Protein AF-A0A0M6WDV5-F1 (afdb_monomer_lite)

Sequence (91 aa):
MYGNKKLLSDYERYSKRMEELVELIDELVKEIPYVEKMLQIEGVGIKTISGLAVEAGDIRRFDNSKQIQKLAGYALVEDSSGKHQGETRIS

Secondary structure (DSSP, 8-state):
--HHHHHHHHHHHHHHHHHHHHHHHHHHHHTSTTHHHHHTSTT--HHHHHHHHHHH--GGG-SSHHHHHHHTT--EE----SS--PPPEE-

InterPro domains:
  IPR003346 Transposase IS116/IS110/IS902, C-terminal [PF02371] (38-91)
  IPR047650 Transposase IS110-like [PTHR33055] (6-91)

Radius of gyration: 20.9 Å; chains: 1; bounding box: 47×23×62 Å

Foldseek 3Di:
DCPVVVVVVVVVVVVVVVVVVVVVLQVVLVPQPCVVVQCPPPPDDSVNSSVLCVQCPNPVVDPDVVVVCVSVVFPFDFPCPPPDTDDTDGD

Structure (mmCIF, N/CA/C/O backbone):
data_AF-A0A0M6WDV5-F1
#
_entry.id   AF-A0A0M6WDV5-F1
#
loop_
_atom_site.group_PDB
_atom_site.id
_atom_site.type_symbol
_atom_site.label_atom_id
_atom_site.label_alt_id
_atom_site.label_comp_id
_atom_site.label_asym_id
_atom_site.label_entity_id
_atom_site.label_seq_id
_atom_site.pdbx_PDB_ins_code
_atom_site.Cartn_x
_atom_site.Cartn_y
_atom_site.Cartn_z
_atom_site.occupancy
_atom_site.B_iso_or_equiv
_atom_site.auth_seq_id
_atom_site.auth_comp_id
_atom_site.auth_asym_id
_atom_site.auth_atom_id
_atom_site.pdbx_PDB_model_num
ATOM 1 N N . MET A 1 1 ? 33.064 0.936 -27.266 1.00 54.56 1 MET A N 1
ATOM 2 C CA . MET A 1 1 ? 31.745 1.562 -27.534 1.00 54.56 1 MET A CA 1
ATOM 3 C C . MET A 1 1 ? 30.522 0.648 -27.290 1.00 54.56 1 MET A C 1
ATOM 5 O O . MET A 1 1 ? 29.423 1.044 -27.644 1.00 54.56 1 MET A O 1
ATOM 9 N N . TYR A 1 2 ? 30.640 -0.520 -26.630 1.00 61.84 2 TYR A N 1
ATOM 10 C CA . TYR A 1 2 ? 29.501 -1.448 -26.425 1.00 61.84 2 TYR A CA 1
ATOM 11 C C . TYR A 1 2 ? 28.818 -1.373 -25.042 1.00 61.84 2 TYR A C 1
ATOM 13 O O . TYR A 1 2 ? 27.688 -1.830 -24.899 1.00 61.84 2 TYR A O 1
ATOM 21 N N . GLY A 1 3 ? 29.459 -0.771 -24.031 1.00 68.38 3 GLY A N 1
ATOM 22 C CA . GLY A 1 3 ? 28.932 -0.728 -22.657 1.00 68.38 3 GLY A CA 1
ATOM 23 C C . GLY A 1 3 ? 27.627 0.061 -22.505 1.00 68.38 3 GLY A C 1
ATOM 24 O O . GLY A 1 3 ? 26.703 -0.419 -21.861 1.00 68.38 3 GLY A O 1
ATOM 25 N N . ASN A 1 4 ? 27.508 1.218 -23.167 1.00 73.50 4 ASN A N 1
ATOM 26 C CA . ASN A 1 4 ? 26.308 2.063 -23.085 1.00 73.50 4 ASN A CA 1
ATOM 27 C C . ASN A 1 4 ? 25.057 1.398 -23.685 1.00 73.50 4 ASN A C 1
ATOM 29 O O . ASN A 1 4 ? 23.979 1.513 -23.117 1.00 73.50 4 ASN A O 1
ATOM 33 N N . LYS A 1 5 ? 25.196 0.647 -24.789 1.00 83.44 5 LYS A N 1
ATOM 34 C CA . LYS A 1 5 ? 24.061 -0.075 -25.394 1.00 83.44 5 LYS A CA 1
ATOM 35 C C . LYS A 1 5 ? 23.540 -1.191 -24.486 1.00 83.44 5 LYS A C 1
ATOM 37 O O . LYS A 1 5 ? 22.334 -1.359 -24.377 1.00 83.44 5 LYS A O 1
ATOM 42 N N . LYS A 1 6 ? 24.442 -1.915 -23.811 1.00 90.31 6 LYS A N 1
ATOM 43 C CA . LYS A 1 6 ? 24.066 -2.965 -22.855 1.00 90.31 6 LYS A CA 1
ATOM 44 C C . LYS A 1 6 ? 23.347 -2.385 -21.633 1.00 90.31 6 LYS A C 1
ATOM 46 O O . LYS A 1 6 ? 22.303 -2.899 -21.251 1.00 90.31 6 LYS A O 1
ATOM 51 N N . LEU A 1 7 ? 23.866 -1.288 -21.075 1.00 93.50 7 LEU A N 1
ATOM 52 C CA . LEU A 1 7 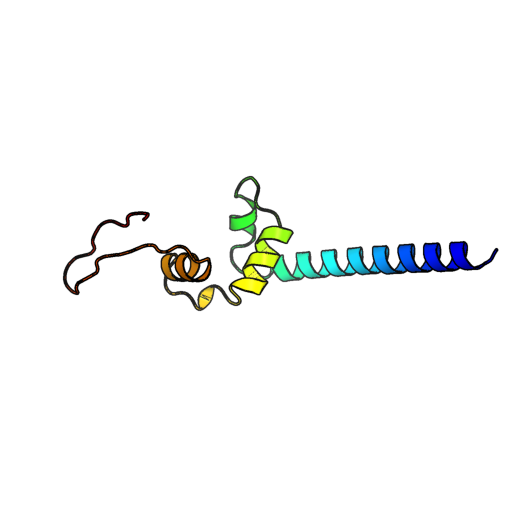? 23.235 -0.601 -19.943 1.00 93.50 7 LEU A CA 1
ATOM 53 C C . LEU A 1 7 ? 21.833 -0.092 -20.293 1.00 93.50 7 LEU A C 1
ATOM 55 O O . LEU A 1 7 ? 20.915 -0.278 -19.502 1.00 93.50 7 LEU A O 1
ATOM 59 N N . LEU A 1 8 ? 21.656 0.485 -21.485 1.00 94.44 8 LEU A N 1
ATOM 60 C CA . LEU A 1 8 ? 20.346 0.949 -21.939 1.00 94.44 8 LEU A CA 1
ATOM 61 C C . LEU A 1 8 ? 19.360 -0.216 -22.108 1.00 94.44 8 LEU A C 1
ATOM 63 O O . LEU A 1 8 ? 18.246 -0.143 -21.603 1.00 94.44 8 LEU A O 1
ATOM 67 N N . SER A 1 9 ? 19.793 -1.327 -22.716 1.00 93.88 9 SER A N 1
ATOM 68 C CA . SER A 1 9 ? 18.939 -2.515 -22.854 1.00 93.88 9 SER A CA 1
ATOM 69 C C . SER A 1 9 ? 18.586 -3.162 -21.512 1.00 93.88 9 SER A C 1
ATOM 71 O O . SER A 1 9 ? 17.483 -3.676 -21.337 1.00 93.88 9 SER A O 1
ATOM 73 N N . ASP A 1 10 ? 19.512 -3.146 -20.546 1.00 95.50 10 ASP A N 1
ATOM 74 C CA . ASP A 1 10 ? 19.239 -3.641 -19.199 1.00 95.50 10 ASP A CA 1
ATOM 75 C C . ASP A 1 10 ? 18.235 -2.722 -18.490 1.00 95.50 10 ASP A C 1
ATOM 77 O O . ASP A 1 10 ? 17.290 -3.223 -17.883 1.00 95.50 10 ASP A O 1
ATOM 81 N N . TYR A 1 11 ? 18.388 -1.399 -18.617 1.00 95.50 11 TYR A N 1
ATOM 82 C CA . TYR A 1 11 ? 17.440 -0.420 -18.082 1.00 95.50 11 TYR A CA 1
ATOM 83 C C . TYR A 1 11 ? 16.028 -0.635 -18.638 1.00 95.50 11 TYR A C 1
ATOM 85 O O . TYR A 1 11 ? 15.096 -0.809 -17.859 1.00 95.50 11 TYR A O 1
ATOM 93 N N . GLU A 1 12 ? 15.875 -0.715 -19.961 1.00 96.44 12 GLU A N 1
ATOM 94 C CA . GLU A 1 12 ? 14.580 -0.970 -20.609 1.00 96.44 12 GLU A CA 1
ATOM 95 C C . GLU A 1 12 ? 13.949 -2.280 -20.117 1.00 96.44 12 GLU A C 1
ATOM 97 O O . GLU A 1 12 ? 12.756 -2.329 -19.812 1.00 96.44 12 GLU A O 1
ATOM 102 N N . ARG A 1 13 ? 14.759 -3.338 -19.960 1.00 97.12 13 ARG A N 1
ATOM 103 C CA . ARG A 1 13 ? 14.285 -4.622 -19.427 1.00 97.12 13 ARG A CA 1
ATOM 104 C C . ARG A 1 13 ? 13.786 -4.503 -17.987 1.00 97.12 13 ARG A C 1
ATOM 106 O O . ARG A 1 13 ? 12.766 -5.105 -17.656 1.00 97.12 13 ARG A O 1
ATOM 113 N N . TYR A 1 14 ? 14.510 -3.795 -17.121 1.00 97.50 14 TYR A N 1
ATOM 114 C CA . TYR A 1 14 ? 14.099 -3.620 -15.726 1.00 97.50 14 TYR A CA 1
ATOM 115 C C . TYR A 1 14 ? 12.878 -2.713 -15.598 1.00 97.50 14 TYR A C 1
ATOM 117 O O . TYR A 1 14 ? 11.998 -3.033 -14.805 1.00 97.50 14 TYR A O 1
ATOM 125 N N . SER A 1 15 ? 12.780 -1.656 -16.407 1.00 97.31 15 SER A N 1
ATOM 126 C CA . SER A 1 15 ? 11.598 -0.790 -16.449 1.00 97.31 15 SER A CA 1
ATOM 127 C C . SER A 1 15 ? 10.350 -1.575 -16.841 1.00 97.31 15 SER A C 1
ATOM 129 O O . SER A 1 15 ? 9.359 -1.522 -16.122 1.00 97.31 15 SER A O 1
ATOM 131 N N . LYS A 1 16 ? 10.429 -2.413 -17.884 1.00 97.56 16 LYS A N 1
ATOM 132 C CA . LYS A 1 16 ? 9.296 -3.259 -18.283 1.00 97.56 16 LYS A CA 1
ATOM 133 C C . LYS A 1 16 ? 8.871 -4.235 -17.181 1.00 97.56 16 LYS A C 1
ATOM 135 O O . LYS A 1 16 ? 7.692 -4.371 -16.888 1.00 97.56 16 LYS A O 1
ATOM 140 N N . ARG A 1 17 ? 9.834 -4.891 -16.525 1.00 97.38 17 ARG A N 1
ATOM 141 C CA . ARG A 1 17 ? 9.535 -5.785 -15.391 1.00 97.38 17 ARG A CA 1
ATOM 142 C C . ARG A 1 17 ? 8.919 -5.041 -14.209 1.00 97.38 17 ARG A C 1
ATOM 144 O O . ARG A 1 17 ? 8.112 -5.611 -13.487 1.00 97.38 17 ARG A O 1
ATOM 151 N N . MET A 1 18 ? 9.333 -3.796 -13.984 1.00 95.38 18 MET A N 1
ATOM 152 C CA . MET A 1 18 ? 8.759 -2.954 -12.942 1.00 95.38 18 MET A CA 1
ATOM 153 C C . MET A 1 18 ? 7.298 -2.621 -13.255 1.00 95.38 18 MET A C 1
ATOM 155 O O . MET A 1 18 ? 6.469 -2.695 -12.356 1.00 95.38 18 MET A O 1
ATOM 159 N N . GLU A 1 19 ? 6.976 -2.303 -14.510 1.00 95.19 19 GLU A N 1
ATOM 160 C CA . GLU A 1 19 ? 5.596 -2.075 -14.958 1.00 95.19 19 GLU A CA 1
ATOM 161 C C . GLU A 1 19 ? 4.730 -3.325 -14.751 1.00 95.19 19 GLU A C 1
ATOM 163 O O . GLU A 1 19 ? 3.709 -3.244 -14.073 1.00 95.19 19 GLU A O 1
ATOM 168 N N . GLU A 1 20 ? 5.197 -4.493 -15.204 1.00 96.31 20 GLU A N 1
ATOM 169 C CA . GLU A 1 20 ? 4.504 -5.781 -15.018 1.00 96.31 20 GLU A CA 1
ATOM 170 C C . GLU A 1 20 ? 4.258 -6.101 -13.527 1.00 96.31 20 GLU A C 1
ATOM 172 O O . GLU A 1 20 ? 3.196 -6.593 -13.146 1.00 96.31 20 GLU A O 1
ATOM 177 N N . LEU A 1 21 ? 5.226 -5.799 -12.652 1.00 94.12 21 LEU A N 1
ATOM 178 C CA . LEU A 1 21 ? 5.069 -5.977 -11.205 1.00 94.12 21 LEU A CA 1
ATOM 179 C C . LEU A 1 21 ? 4.063 -5.000 -10.597 1.00 94.12 21 LEU A C 1
ATOM 181 O O . LEU A 1 21 ? 3.324 -5.378 -9.691 1.00 94.12 21 LEU A O 1
ATOM 185 N N . VAL A 1 22 ? 4.043 -3.749 -11.058 1.00 90.19 22 VAL A N 1
ATOM 186 C CA . VAL A 1 22 ? 3.085 -2.746 -10.578 1.00 90.19 22 VAL A CA 1
ATOM 187 C C . VAL A 1 22 ? 1.663 -3.133 -10.972 1.00 90.19 22 VAL A C 1
ATOM 189 O O . VAL A 1 22 ? 0.771 -3.015 -10.136 1.00 90.19 22 VAL A O 1
ATOM 192 N N . GLU A 1 23 ? 1.459 -3.641 -12.188 1.00 92.50 23 GLU A N 1
ATOM 193 C CA . GLU A 1 23 ? 0.162 -4.173 -12.626 1.00 92.50 23 GLU A CA 1
ATOM 194 C C . GLU A 1 23 ? -0.278 -5.357 -11.757 1.00 92.50 23 GLU A C 1
ATOM 196 O O . GLU A 1 23 ? -1.410 -5.388 -11.282 1.00 92.50 23 GLU A O 1
ATOM 201 N N . LEU A 1 24 ? 0.629 -6.294 -11.460 1.00 93.69 24 LEU A N 1
ATOM 202 C CA . LEU A 1 24 ? 0.317 -7.419 -10.576 1.00 93.69 24 LEU A CA 1
ATOM 203 C C . LEU A 1 24 ? -0.065 -6.964 -9.159 1.00 93.69 24 LEU A C 1
ATOM 205 O O . LEU A 1 24 ? -0.997 -7.504 -8.568 1.00 93.69 24 LEU A O 1
ATOM 209 N N . ILE A 1 25 ? 0.656 -5.986 -8.603 1.00 90.12 25 ILE A N 1
ATOM 210 C CA . ILE A 1 25 ? 0.332 -5.419 -7.288 1.00 90.12 25 ILE A CA 1
ATOM 211 C C . ILE A 1 25 ? -1.047 -4.758 -7.321 1.00 90.12 25 ILE A C 1
ATOM 213 O O . ILE A 1 25 ? -1.807 -4.941 -6.376 1.00 90.12 25 ILE A O 1
ATOM 217 N N . ASP A 1 26 ? -1.379 -4.023 -8.384 1.00 89.31 26 ASP A N 1
ATOM 218 C CA . ASP A 1 26 ? -2.690 -3.385 -8.521 1.00 89.31 26 ASP A CA 1
ATOM 219 C C . ASP A 1 26 ? -3.829 -4.412 -8.482 1.00 89.31 26 ASP A C 1
ATOM 221 O O . ASP A 1 26 ? -4.766 -4.280 -7.692 1.00 89.31 26 ASP A O 1
ATOM 225 N N . GLU A 1 27 ? -3.704 -5.494 -9.250 1.00 91.50 27 GLU A N 1
ATOM 226 C CA . GLU A 1 27 ? -4.702 -6.566 -9.253 1.00 91.50 27 GLU A CA 1
ATOM 227 C C . GLU A 1 27 ? -4.831 -7.244 -7.882 1.00 91.50 27 GLU A C 1
ATOM 229 O O . GLU A 1 27 ? -5.941 -7.404 -7.377 1.00 91.50 27 GLU A O 1
ATOM 234 N N . LEU A 1 28 ? -3.711 -7.557 -7.220 1.00 90.12 28 LEU A N 1
ATOM 235 C CA . LEU A 1 28 ? -3.728 -8.160 -5.880 1.00 90.12 28 LEU A CA 1
ATOM 236 C C . LEU A 1 28 ? -4.319 -7.224 -4.819 1.00 90.12 28 LEU A C 1
ATOM 238 O O . LEU A 1 28 ? -4.995 -7.670 -3.893 1.00 90.12 28 LEU A O 1
ATOM 242 N N . VAL A 1 29 ? -4.066 -5.920 -4.927 1.00 88.00 29 VAL A N 1
ATOM 243 C CA . VAL A 1 29 ? -4.594 -4.935 -3.980 1.00 88.00 29 VAL A CA 1
ATOM 244 C C . VAL A 1 29 ? -6.101 -4.812 -4.129 1.00 88.00 29 VAL A C 1
ATOM 246 O O . VAL A 1 29 ? -6.774 -4.729 -3.109 1.00 88.00 29 VAL A O 1
ATOM 249 N N . LYS A 1 30 ? -6.656 -4.884 -5.344 1.00 87.56 30 LYS A N 1
ATOM 250 C CA . LYS A 1 30 ? -8.116 -4.881 -5.562 1.00 87.56 30 LYS A CA 1
ATOM 251 C C . LYS A 1 30 ? -8.836 -6.062 -4.902 1.00 87.56 30 LYS A C 1
ATOM 253 O O . LYS A 1 30 ? -10.020 -5.943 -4.591 1.00 87.56 30 LYS A O 1
ATOM 258 N N . GLU A 1 31 ? -8.144 -7.172 -4.632 1.00 87.88 31 GLU A N 1
ATOM 259 C CA . GLU A 1 31 ? -8.709 -8.304 -3.881 1.00 87.88 31 GLU A CA 1
ATOM 260 C C . GLU A 1 31 ? -8.879 -8.008 -2.380 1.00 87.88 31 GLU A C 1
ATOM 262 O O . GLU A 1 31 ? -9.658 -8.680 -1.693 1.00 87.88 31 GLU A O 1
ATOM 267 N N . ILE A 1 32 ? -8.176 -7.004 -1.840 1.00 84.31 32 ILE A N 1
ATOM 268 C CA . ILE A 1 32 ? -8.283 -6.646 -0.424 1.00 84.31 32 ILE A CA 1
ATOM 269 C C . ILE A 1 32 ? -9.667 -6.015 -0.170 1.00 84.31 32 ILE A C 1
ATOM 271 O O . ILE A 1 32 ? -10.097 -5.097 -0.877 1.00 84.31 32 ILE A O 1
ATOM 275 N N . PRO A 1 33 ? -10.396 -6.454 0.873 1.00 83.75 33 PRO A N 1
ATOM 276 C CA . PRO A 1 33 ? -11.682 -5.861 1.203 1.00 83.75 33 PRO A CA 1
ATOM 277 C C . PRO A 1 33 ? -11.585 -4.345 1.406 1.00 83.75 33 PRO A C 1
ATOM 279 O O . PRO A 1 33 ? -10.681 -3.848 2.074 1.00 83.75 33 PRO A O 1
ATOM 282 N N . TYR A 1 34 ? -12.583 -3.623 0.897 1.00 85.69 34 TYR A N 1
ATOM 283 C CA . TYR A 1 34 ? -12.753 -2.174 1.069 1.00 85.69 34 TYR A CA 1
ATOM 284 C C . TYR A 1 34 ? -11.751 -1.269 0.333 1.00 85.69 34 TYR A C 1
ATOM 286 O O . TYR A 1 34 ? -11.850 -0.054 0.497 1.00 85.69 34 TYR A O 1
ATOM 294 N N . VAL A 1 35 ? -10.871 -1.796 -0.525 1.00 88.50 35 VAL A N 1
ATOM 295 C CA . VAL A 1 35 ? -9.952 -0.977 -1.349 1.00 88.50 35 VAL A CA 1
ATOM 296 C C . VAL A 1 35 ? -10.687 0.054 -2.188 1.00 88.50 35 VAL A C 1
ATOM 298 O O . VAL A 1 35 ? -10.310 1.218 -2.169 1.00 88.50 35 VAL A O 1
ATOM 301 N N . GLU A 1 36 ? -11.795 -0.325 -2.824 1.00 89.56 36 GLU A N 1
ATOM 302 C CA . GLU A 1 36 ? -12.633 0.615 -3.581 1.00 89.56 36 GLU A CA 1
ATOM 303 C C . GLU A 1 36 ? -13.110 1.798 -2.727 1.00 89.56 36 GLU A C 1
ATOM 305 O O . GLU A 1 36 ? -13.158 2.933 -3.190 1.00 89.56 36 GLU A O 1
ATOM 310 N N . LYS A 1 37 ? -13.403 1.570 -1.440 1.00 90.56 37 LYS A N 1
ATOM 311 C CA . LYS A 1 37 ? -13.767 2.657 -0.516 1.00 90.56 37 LYS A CA 1
ATOM 312 C C . LYS A 1 37 ? -12.560 3.513 -0.141 1.00 90.56 37 LYS A C 1
ATOM 314 O O . LYS A 1 37 ? -12.711 4.711 0.060 1.00 90.56 37 LYS A O 1
ATOM 319 N N . MET A 1 38 ? -11.375 2.916 -0.029 1.00 90.12 38 MET A N 1
ATOM 320 C CA . MET A 1 38 ? -10.138 3.654 0.246 1.00 90.12 38 MET A CA 1
ATOM 321 C C . MET A 1 38 ? -9.726 4.524 -0.947 1.00 90.12 38 MET A C 1
ATOM 323 O O . MET A 1 38 ? -9.294 5.652 -0.740 1.00 90.12 38 MET A O 1
ATOM 327 N N . LEU A 1 39 ? -9.922 4.045 -2.180 1.00 91.81 39 LEU A N 1
ATOM 328 C CA . LEU A 1 39 ? -9.649 4.794 -3.415 1.00 91.81 39 LEU A CA 1
ATOM 329 C C . LEU A 1 39 ? -10.583 5.995 -3.624 1.00 91.81 39 LEU A C 1
ATOM 331 O O . LEU A 1 39 ? -10.250 6.906 -4.375 1.00 91.81 39 LEU A O 1
ATOM 335 N N . GLN A 1 40 ? -11.737 6.028 -2.954 1.00 94.81 40 GLN A N 1
ATOM 336 C CA . GLN A 1 40 ? -12.631 7.191 -2.956 1.00 94.81 40 GLN A CA 1
ATOM 337 C C . GLN A 1 40 ? -12.104 8.356 -2.106 1.00 94.81 40 GLN A C 1
ATOM 339 O O . GLN A 1 40 ? -12.629 9.465 -2.205 1.00 94.81 40 GLN A O 1
ATOM 344 N N . ILE A 1 41 ? -11.094 8.126 -1.261 1.00 94.25 41 ILE A N 1
ATOM 345 C CA . ILE A 1 41 ? -10.468 9.181 -0.465 1.00 94.25 41 ILE A CA 1
ATOM 346 C C . ILE A 1 41 ? -9.541 9.978 -1.382 1.00 94.25 41 ILE A C 1
ATOM 348 O O . ILE A 1 41 ? -8.586 9.443 -1.946 1.00 94.25 41 ILE A O 1
ATOM 352 N N . GLU A 1 42 ? -9.806 11.276 -1.516 1.00 94.00 42 GLU A N 1
ATOM 353 C CA . GLU A 1 42 ? -8.983 12.159 -2.338 1.00 94.00 42 GLU A CA 1
ATOM 354 C C . GLU A 1 42 ? -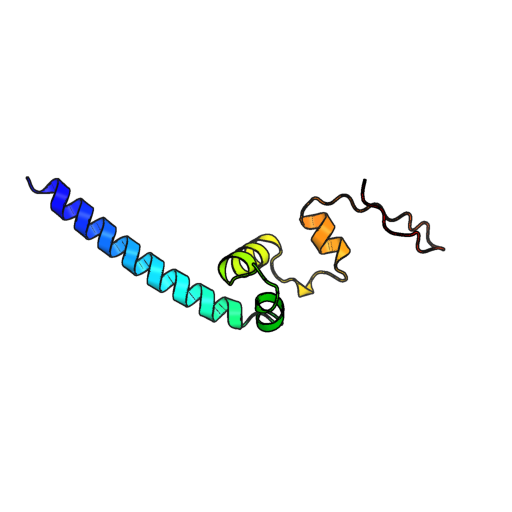7.512 12.118 -1.887 1.00 94.00 42 GLU A C 1
ATOM 356 O O . GLU A 1 42 ? -7.195 12.241 -0.704 1.00 94.00 42 GLU A O 1
ATOM 361 N N . GLY A 1 43 ? -6.605 11.909 -2.844 1.00 92.12 43 GLY A N 1
ATOM 362 C CA . GLY A 1 43 ? -5.171 11.769 -2.583 1.00 92.12 43 GLY A CA 1
ATOM 363 C C . GLY A 1 43 ? -4.712 10.361 -2.176 1.00 92.12 43 GLY A C 1
ATOM 364 O O . GLY A 1 43 ? -3.506 10.141 -2.051 1.00 92.12 43 GLY A O 1
ATOM 365 N N . VAL A 1 44 ? -5.620 9.389 -2.021 1.00 92.94 44 VAL A N 1
ATOM 366 C CA . VAL A 1 44 ? -5.276 7.982 -1.760 1.00 92.94 44 VAL A CA 1
ATOM 367 C C . VAL A 1 44 ? -5.311 7.183 -3.060 1.00 92.94 44 VAL A C 1
ATOM 369 O O . VAL A 1 44 ? -6.349 7.036 -3.695 1.00 92.94 44 VAL A O 1
ATOM 372 N N . GLY A 1 45 ? -4.158 6.637 -3.449 1.00 91.62 45 GLY A N 1
ATOM 373 C CA . GLY A 1 45 ? -4.027 5.758 -4.612 1.00 91.62 45 GLY A CA 1
ATOM 374 C C . GLY A 1 45 ? -3.573 4.346 -4.245 1.00 91.62 45 GLY A C 1
ATOM 375 O O . GLY A 1 45 ? -3.175 4.075 -3.110 1.00 91.62 45 GLY A O 1
ATOM 376 N N . ILE A 1 46 ? -3.548 3.461 -5.244 1.00 89.62 46 ILE A N 1
ATOM 377 C CA . ILE A 1 46 ? -3.141 2.050 -5.109 1.00 89.62 46 ILE A CA 1
ATOM 378 C C . ILE A 1 46 ? -1.792 1.904 -4.403 1.00 89.62 46 ILE A C 1
ATOM 380 O O . ILE A 1 46 ? -1.666 1.085 -3.500 1.00 89.62 46 ILE A O 1
ATOM 384 N N . LYS A 1 47 ? -0.788 2.723 -4.748 1.00 88.81 47 LYS A N 1
ATOM 385 C CA . LYS A 1 47 ? 0.543 2.660 -4.115 1.00 88.81 47 LYS A CA 1
ATOM 386 C C . LYS A 1 47 ? 0.490 2.926 -2.608 1.00 88.81 47 LYS A C 1
ATOM 388 O O . LYS A 1 47 ? 1.171 2.243 -1.849 1.00 88.81 47 LYS A O 1
ATOM 393 N N . THR A 1 48 ? -0.337 3.878 -2.179 1.00 90.94 48 THR A N 1
ATOM 394 C CA . THR A 1 48 ? -0.537 4.204 -0.761 1.00 90.94 48 THR A CA 1
ATOM 395 C C . THR A 1 48 ? -1.208 3.045 -0.030 1.00 90.94 48 THR A C 1
ATOM 397 O O . THR A 1 48 ? -0.742 2.634 1.028 1.00 90.94 48 THR A O 1
ATOM 400 N N . ILE A 1 49 ? -2.259 2.472 -0.624 1.00 90.62 49 ILE A N 1
ATOM 401 C CA . ILE A 1 49 ? -2.976 1.317 -0.062 1.00 90.62 49 ILE A CA 1
ATOM 402 C C . ILE A 1 49 ? -2.060 0.086 -0.000 1.00 90.62 49 ILE A C 1
ATOM 404 O O . ILE A 1 49 ? -2.046 -0.618 1.004 1.00 90.62 49 ILE A O 1
ATOM 408 N N . SER A 1 50 ? -1.244 -0.135 -1.034 1.00 89.38 50 SER A N 1
ATOM 409 C CA . SER A 1 50 ? -0.249 -1.215 -1.084 1.00 89.38 50 SER A CA 1
ATOM 410 C C . SER A 1 50 ? 0.765 -1.086 0.050 1.00 89.38 50 SER A C 1
ATOM 412 O O . SER A 1 50 ? 1.036 -2.059 0.748 1.00 89.38 50 SER A O 1
ATOM 414 N N . GLY A 1 51 ? 1.304 0.122 0.259 1.00 88.25 51 GLY A N 1
ATOM 415 C CA . GLY A 1 51 ? 2.233 0.401 1.355 1.00 88.25 51 GLY A CA 1
ATOM 416 C C . GLY A 1 51 ? 1.596 0.136 2.717 1.00 88.25 51 GLY A C 1
ATOM 417 O O . GLY A 1 51 ? 2.160 -0.596 3.527 1.00 88.25 51 GLY A O 1
ATOM 418 N N . LEU A 1 52 ? 0.367 0.622 2.918 1.00 87.12 52 LEU A N 1
ATOM 419 C CA . LEU A 1 52 ? -0.396 0.356 4.136 1.00 87.12 52 LEU A CA 1
ATOM 420 C C . LEU A 1 52 ? -0.609 -1.147 4.362 1.00 87.12 52 LEU A C 1
ATOM 422 O O . LEU A 1 52 ? -0.44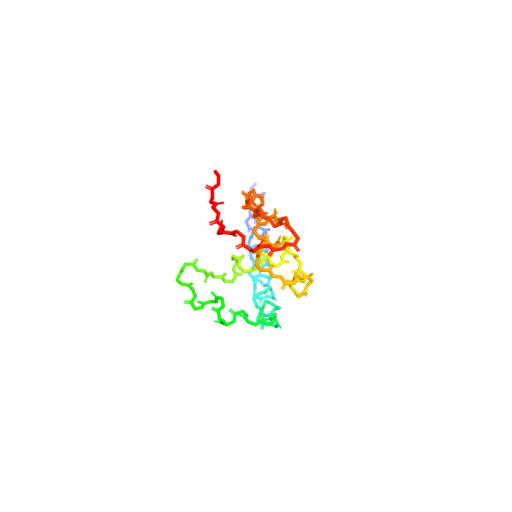1 -1.618 5.481 1.00 87.12 52 LEU A O 1
ATOM 426 N N . ALA A 1 53 ? -0.959 -1.908 3.324 1.00 85.00 53 ALA A N 1
ATOM 427 C CA . ALA A 1 53 ? -1.168 -3.351 3.428 1.00 85.00 53 ALA A CA 1
ATOM 428 C C . ALA A 1 53 ? 0.124 -4.108 3.781 1.00 85.00 53 ALA A C 1
ATOM 430 O O . ALA A 1 53 ? 0.079 -5.073 4.542 1.00 85.00 53 ALA A O 1
ATOM 431 N N . VAL A 1 54 ? 1.279 -3.664 3.275 1.00 87.38 54 VAL A N 1
ATOM 432 C CA . VAL A 1 54 ? 2.589 -4.236 3.631 1.00 87.38 54 VAL A CA 1
ATOM 433 C C . VAL A 1 54 ? 2.951 -3.936 5.088 1.00 87.38 54 VAL A C 1
ATOM 435 O O . VAL A 1 54 ? 3.450 -4.818 5.785 1.00 87.38 54 VAL A O 1
ATOM 438 N N . GLU A 1 55 ? 2.685 -2.719 5.561 1.00 84.88 55 GLU A N 1
ATOM 439 C CA . GLU A 1 55 ? 3.027 -2.287 6.922 1.00 84.88 55 GLU A CA 1
ATOM 440 C C . GLU A 1 55 ? 2.070 -2.848 7.982 1.00 84.88 55 GLU A C 1
ATOM 442 O O . GLU A 1 55 ? 2.498 -3.389 9.003 1.00 84.88 55 GLU A O 1
ATOM 447 N N . ALA A 1 56 ? 0.764 -2.735 7.742 1.00 84.75 56 ALA A N 1
ATOM 448 C CA . ALA A 1 56 ? -0.273 -3.186 8.664 1.00 84.75 56 ALA A CA 1
ATOM 449 C C . ALA A 1 56 ? -0.514 -4.702 8.584 1.00 84.75 56 ALA A C 1
ATOM 451 O O . ALA A 1 56 ? -0.993 -5.312 9.548 1.00 84.75 56 ALA A O 1
ATOM 452 N N . GLY A 1 57 ? -0.182 -5.320 7.448 1.00 82.12 57 GLY A N 1
ATOM 453 C CA . GLY A 1 57 ? -0.567 -6.688 7.132 1.00 82.12 57 GLY A CA 1
ATOM 454 C C . GLY A 1 57 ? -2.084 -6.820 6.979 1.00 82.12 57 GLY A C 1
ATOM 455 O O . GLY A 1 57 ? -2.771 -5.921 6.498 1.00 82.12 57 GLY A O 1
ATOM 456 N N . ASP A 1 58 ? -2.631 -7.958 7.411 1.00 81.69 58 ASP A N 1
ATOM 457 C CA . ASP A 1 58 ? -4.081 -8.170 7.408 1.00 81.69 58 ASP A CA 1
ATOM 458 C C . ASP A 1 58 ? -4.775 -7.220 8.393 1.00 81.69 58 ASP A C 1
ATOM 460 O O . ASP A 1 58 ? -4.762 -7.469 9.601 1.00 81.69 58 ASP A O 1
ATOM 464 N N . ILE A 1 59 ? -5.416 -6.169 7.871 1.00 80.12 59 ILE A N 1
ATOM 465 C CA . ILE A 1 59 ? -6.112 -5.149 8.666 1.00 80.12 59 ILE A CA 1
ATOM 466 C C . ILE A 1 59 ? -7.284 -5.702 9.488 1.00 80.12 59 ILE A C 1
ATOM 468 O O . ILE A 1 59 ? -7.728 -5.058 10.435 1.00 80.12 59 ILE A O 1
ATOM 472 N N . ARG A 1 60 ? -7.773 -6.911 9.181 1.00 80.88 60 ARG A N 1
ATOM 473 C CA . ARG A 1 60 ? -8.832 -7.575 9.959 1.00 80.88 60 ARG A CA 1
ATOM 474 C C . ARG A 1 60 ? -8.338 -8.077 11.316 1.00 80.88 60 ARG A C 1
ATOM 476 O O . ARG A 1 60 ? -9.157 -8.457 12.143 1.00 80.88 60 ARG A O 1
ATOM 483 N N . ARG A 1 61 ? -7.020 -8.077 11.561 1.00 84.69 61 ARG A N 1
ATOM 484 C CA . ARG A 1 61 ? -6.442 -8.393 12.880 1.00 84.69 61 ARG A CA 1
ATOM 485 C C . ARG A 1 61 ? -6.695 -7.308 13.925 1.00 84.69 61 ARG A C 1
ATOM 487 O O . ARG A 1 61 ? -6.3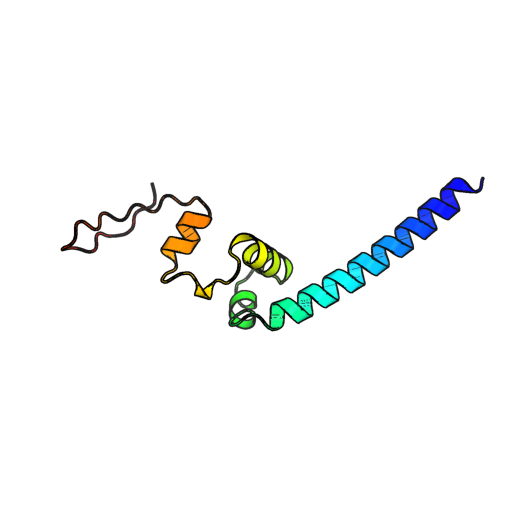97 -7.536 15.092 1.00 84.69 61 ARG A O 1
ATOM 494 N N . PHE A 1 62 ? -7.127 -6.123 13.495 1.00 85.75 62 PHE A N 1
ATOM 495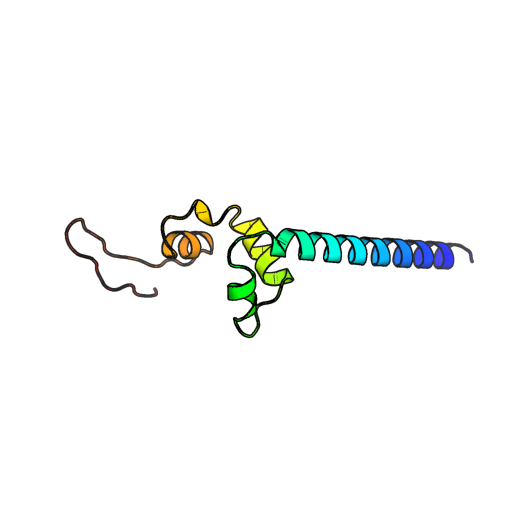 C CA . PHE A 1 62 ? -7.357 -4.992 14.378 1.00 85.75 62 PHE A CA 1
ATOM 496 C C . PHE A 1 62 ? -8.838 -4.902 14.741 1.00 85.75 62 PHE A C 1
ATOM 498 O O . PHE A 1 62 ? -9.697 -4.845 13.864 1.00 85.75 62 PHE A O 1
ATOM 505 N N . ASP A 1 63 ? -9.129 -4.827 16.036 1.00 86.00 63 ASP A N 1
ATOM 506 C CA . ASP A 1 63 ? -10.497 -4.719 16.554 1.00 86.00 63 ASP A CA 1
ATOM 507 C C . ASP A 1 63 ? -11.092 -3.324 16.319 1.00 86.00 63 ASP A C 1
ATOM 509 O O . ASP A 1 63 ? -12.309 -3.150 16.261 1.00 86.00 63 ASP A O 1
ATOM 513 N N . ASN A 1 64 ? -10.239 -2.297 16.243 1.00 85.12 64 ASN A N 1
ATOM 514 C CA . ASN A 1 64 ? -10.649 -0.911 16.041 1.00 85.12 64 ASN A CA 1
ATOM 515 C C . ASN A 1 64 ? -9.526 -0.047 15.440 1.00 85.12 64 ASN A C 1
ATOM 517 O O . ASN A 1 64 ? -8.345 -0.397 15.474 1.00 85.12 64 ASN A O 1
ATOM 521 N N . SER A 1 65 ? -9.899 1.132 14.935 1.00 83.38 65 SER A N 1
ATOM 522 C CA . SER A 1 65 ? -8.993 2.081 14.273 1.00 83.38 65 SER A CA 1
ATOM 523 C C . SER A 1 65 ? -7.852 2.600 15.157 1.00 83.38 65 SER A C 1
ATOM 525 O O . SER A 1 65 ? -6.800 2.961 14.632 1.00 83.38 65 SER A O 1
ATOM 527 N N . LYS A 1 66 ? -8.003 2.593 16.488 1.00 84.12 66 LYS A N 1
ATOM 528 C CA . LYS A 1 66 ? -6.973 3.087 17.421 1.00 84.12 66 LYS A CA 1
ATOM 529 C C . LYS A 1 66 ? -5.761 2.170 17.461 1.00 84.12 66 LYS A C 1
ATOM 531 O O . LYS A 1 66 ? -4.639 2.640 17.620 1.00 84.12 66 LYS A O 1
ATOM 536 N N . GLN A 1 67 ? -5.963 0.866 17.273 1.00 86.25 67 GLN A N 1
ATOM 537 C CA . GLN A 1 67 ? -4.854 -0.083 17.173 1.00 86.25 67 GLN A CA 1
ATOM 538 C C . GLN A 1 67 ? -4.007 0.184 15.916 1.00 86.25 67 GLN A C 1
ATOM 540 O O . GLN A 1 67 ? -2.781 0.141 15.994 1.00 86.25 67 GLN A O 1
ATOM 545 N N . ILE A 1 68 ? -4.644 0.547 14.796 1.00 86.19 68 ILE A N 1
ATOM 546 C CA . ILE A 1 68 ? -3.953 0.943 13.556 1.00 86.19 68 ILE A CA 1
ATOM 547 C C . ILE A 1 68 ? -3.218 2.278 13.750 1.00 86.19 68 ILE A C 1
ATOM 549 O O . ILE A 1 68 ? -2.056 2.404 13.378 1.00 86.19 68 ILE A O 1
ATOM 553 N N . GLN A 1 69 ? -3.852 3.263 14.393 1.00 84.94 69 GLN A N 1
ATOM 554 C CA . GLN A 1 69 ? -3.215 4.548 14.713 1.00 84.94 69 GLN A CA 1
ATOM 555 C C . GLN A 1 69 ? -1.985 4.363 15.616 1.00 84.94 69 GLN A C 1
ATOM 557 O O . GLN A 1 69 ? -0.936 4.950 15.359 1.00 84.94 69 GLN A O 1
ATOM 562 N N . LYS A 1 70 ? -2.082 3.488 16.624 1.00 83.62 70 LYS A N 1
ATOM 563 C CA . LYS A 1 70 ? -0.957 3.129 17.494 1.00 83.62 70 LYS A CA 1
ATOM 564 C C . LYS A 1 70 ? 0.171 2.438 16.726 1.00 83.62 70 LYS A C 1
ATOM 566 O O . LYS A 1 70 ? 1.333 2.723 16.998 1.00 83.62 70 LYS A O 1
ATOM 571 N N . LEU A 1 71 ? -0.152 1.558 15.772 1.00 84.19 71 LEU A N 1
ATOM 572 C CA . LEU A 1 71 ? 0.848 0.941 14.893 1.00 84.19 71 LEU A CA 1
ATOM 573 C C . LEU A 1 71 ? 1.597 1.996 14.068 1.00 84.19 71 LEU A C 1
ATOM 575 O O . LEU A 1 71 ? 2.815 1.920 13.951 1.00 84.19 71 LEU A O 1
ATOM 579 N N . ALA A 1 72 ? 0.887 3.013 13.579 1.00 82.56 72 ALA A N 1
ATOM 580 C CA . ALA A 1 72 ? 1.467 4.154 12.871 1.00 82.56 72 ALA A CA 1
ATOM 581 C C . ALA A 1 72 ? 2.245 5.129 13.785 1.00 82.56 72 ALA A C 1
ATOM 583 O O . ALA A 1 72 ? 2.683 6.185 13.335 1.00 82.56 72 ALA A O 1
ATOM 584 N N . GLY A 1 73 ? 2.425 4.798 15.070 1.00 81.00 73 GLY A N 1
ATOM 585 C CA . GLY A 1 73 ? 3.184 5.611 16.018 1.00 81.00 73 GLY A CA 1
ATOM 586 C C . GLY A 1 73 ? 2.414 6.804 16.586 1.00 81.00 73 GLY A C 1
ATOM 587 O O . GLY A 1 73 ? 3.007 7.618 17.293 1.00 81.00 73 GLY A O 1
ATOM 588 N N . TYR A 1 74 ? 1.104 6.911 16.337 1.00 78.12 74 TYR A N 1
ATOM 589 C CA . TYR A 1 74 ? 0.281 7.931 16.982 1.00 78.12 74 TYR A CA 1
ATOM 590 C C . TYR A 1 74 ? -0.013 7.532 18.432 1.00 78.12 74 TYR A C 1
ATOM 592 O O . TYR A 1 74 ? -0.687 6.536 18.709 1.00 78.12 74 TYR A O 1
ATOM 600 N N . ALA A 1 75 ? 0.476 8.339 19.374 1.00 59.38 75 ALA A N 1
ATOM 601 C CA 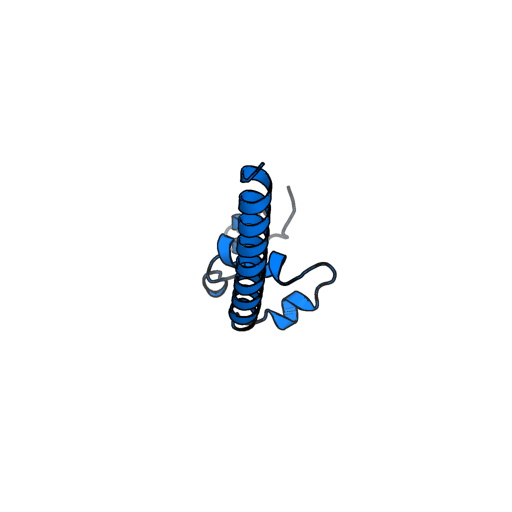. ALA A 1 75 ? 0.169 8.216 20.793 1.00 59.38 75 ALA A CA 1
ATOM 602 C C . ALA A 1 75 ? -1.214 8.817 21.093 1.00 59.38 75 ALA A C 1
ATOM 604 O O . ALA A 1 75 ? -1.337 9.891 21.672 1.00 59.38 75 ALA A O 1
ATOM 605 N N . LEU A 1 76 ? -2.280 8.134 20.678 1.00 56.44 76 LEU A N 1
ATOM 606 C CA . LEU A 1 76 ? -3.626 8.502 21.113 1.00 56.44 76 LEU A CA 1
ATOM 607 C C . LEU A 1 76 ? -3.844 7.936 22.514 1.00 56.44 76 LEU A C 1
ATOM 609 O O . LEU A 1 76 ? -3.980 6.725 22.700 1.00 56.44 76 LEU A O 1
ATOM 613 N N . VAL A 1 77 ? -3.801 8.820 23.508 1.00 54.69 77 VAL A N 1
ATOM 614 C CA . VAL A 1 77 ? -4.027 8.459 24.905 1.00 54.69 77 VAL A CA 1
ATOM 615 C C . VAL A 1 77 ? -5.529 8.434 25.140 1.00 54.69 77 VAL A C 1
ATOM 617 O O . VAL A 1 77 ? -6.204 9.456 25.040 1.00 54.69 77 VAL A O 1
ATOM 620 N N . GLU A 1 78 ? -6.052 7.258 25.463 1.00 52.38 78 GLU A N 1
ATOM 621 C CA . GLU A 1 78 ? -7.404 7.126 25.988 1.00 52.38 78 GLU A CA 1
ATOM 622 C C . GLU A 1 78 ? -7.332 6.716 27.441 1.00 52.38 78 GLU A C 1
ATOM 624 O O . GLU A 1 78 ? -6.903 5.607 27.771 1.00 52.38 78 GLU A O 1
ATOM 629 N N . ASP A 1 79 ? -7.779 7.619 28.306 1.00 43.22 79 ASP A N 1
ATOM 630 C CA . ASP A 1 79 ? -7.916 7.366 29.731 1.00 43.22 79 ASP A CA 1
ATOM 631 C C . ASP A 1 79 ? -9.129 6.445 29.946 1.00 43.22 79 ASP A C 1
ATOM 633 O O . ASP A 1 79 ? -10.252 6.868 30.222 1.00 43.22 79 ASP A O 1
ATOM 637 N N . SER A 1 80 ? -8.929 5.150 29.706 1.00 47.78 80 SER A N 1
ATOM 638 C CA . SER A 1 80 ? -9.948 4.113 29.876 1.00 47.78 80 SER A CA 1
ATOM 639 C C . SER A 1 80 ? -9.689 3.350 31.172 1.00 47.78 80 SER A C 1
ATOM 641 O O . SER A 1 80 ? -9.335 2.174 31.202 1.00 47.78 80 SER A O 1
ATOM 643 N N . SER A 1 81 ? -9.898 4.044 32.291 1.00 48.94 81 SER A N 1
ATOM 644 C CA . SER A 1 81 ? -9.951 3.446 33.628 1.00 48.94 81 SER A CA 1
ATOM 645 C C . SER A 1 81 ? -11.269 2.686 33.810 1.00 48.94 81 SER A C 1
ATOM 647 O O . SER A 1 81 ? -12.172 3.168 34.484 1.00 48.94 81 SER A O 1
ATOM 649 N N . GLY A 1 82 ? -11.422 1.542 33.127 1.00 44.16 82 GLY A N 1
ATOM 650 C CA . GLY A 1 82 ? -12.376 0.440 33.383 1.00 44.16 82 GLY A CA 1
ATOM 651 C C . GLY A 1 82 ? -13.885 0.721 33.575 1.00 44.16 82 GLY A C 1
ATOM 652 O O . GLY A 1 82 ? -14.653 -0.228 33.688 1.00 44.16 82 GLY A O 1
ATOM 653 N N . LYS A 1 83 ? -14.335 1.977 33.646 1.00 51.75 83 LYS A N 1
ATOM 654 C CA . LYS A 1 83 ? -15.692 2.418 34.015 1.00 51.75 83 LYS A CA 1
ATOM 655 C C . LYS A 1 83 ? -16.173 3.645 33.231 1.00 51.75 83 LYS A C 1
ATOM 657 O O . LYS A 1 83 ? -17.361 3.933 33.285 1.00 51.75 83 LYS A O 1
ATOM 662 N N . HIS A 1 84 ? -15.299 4.342 32.501 1.00 50.47 84 HIS A N 1
ATOM 663 C CA . HIS A 1 84 ? -15.659 5.482 31.650 1.00 50.47 84 HIS A CA 1
ATOM 664 C C . HIS A 1 84 ? -14.820 5.490 30.362 1.00 50.47 84 HIS A C 1
ATOM 666 O O . HIS A 1 84 ? -13.621 5.220 30.406 1.00 50.47 84 HIS A O 1
ATOM 672 N N . GLN A 1 85 ? -15.453 5.805 29.227 1.00 50.78 85 GLN A N 1
ATOM 673 C CA . GLN A 1 85 ? -14.768 6.164 27.982 1.00 50.78 85 GLN A CA 1
ATOM 674 C C . GLN A 1 85 ? -14.470 7.669 28.021 1.00 50.78 85 GLN A C 1
ATOM 676 O O . GLN A 1 85 ? -15.385 8.478 27.880 1.00 50.78 85 GLN A O 1
ATOM 681 N N . GLY A 1 86 ? -13.213 8.042 28.272 1.00 55.78 86 GLY A N 1
ATOM 682 C CA . GLY A 1 86 ? -12.752 9.427 28.149 1.00 55.78 86 GLY A CA 1
ATOM 683 C C . GLY A 1 86 ? -12.589 9.844 26.683 1.00 55.78 86 GLY A C 1
ATOM 684 O O . GLY A 1 86 ? -12.249 9.018 25.837 1.00 55.78 86 GLY A O 1
ATOM 685 N N . GLU A 1 87 ? -12.836 11.121 26.384 1.00 55.75 87 GLU A N 1
ATOM 686 C CA . GLU A 1 87 ? -12.655 11.699 25.046 1.00 55.75 87 GLU A CA 1
ATOM 687 C C . GLU A 1 87 ? -11.204 11.565 24.557 1.00 55.75 87 GLU A C 1
ATOM 689 O O . GLU A 1 87 ? -10.260 11.927 25.263 1.00 55.75 87 GLU A O 1
ATOM 694 N N . THR A 1 88 ? -11.029 11.079 23.326 1.00 55.12 88 THR A N 1
ATOM 695 C CA . THR A 1 88 ? -9.723 10.943 22.673 1.00 55.12 88 THR A CA 1
ATOM 696 C C . THR A 1 88 ? -9.100 12.325 22.442 1.00 55.12 88 THR A C 1
ATOM 698 O O . THR A 1 88 ? -9.684 13.165 21.755 1.00 55.12 88 THR A O 1
ATOM 701 N N . ARG A 1 89 ? -7.895 12.567 22.976 1.00 50.44 89 ARG A N 1
ATOM 702 C CA . ARG A 1 89 ? -7.096 13.774 22.693 1.00 50.44 89 ARG A CA 1
ATOM 703 C C . ARG A 1 89 ? -5.782 13.394 22.015 1.00 50.44 89 ARG A C 1
ATOM 705 O O . ARG A 1 89 ? -5.188 12.366 22.328 1.00 50.44 89 ARG A O 1
ATOM 712 N N . ILE A 1 90 ? -5.346 14.238 21.084 1.00 48.88 90 ILE A N 1
ATOM 713 C CA . ILE A 1 90 ? -4.022 14.158 20.459 1.00 48.88 90 ILE A CA 1
ATOM 714 C C . ILE A 1 90 ? -3.042 14.857 21.412 1.00 48.88 90 ILE A C 1
ATOM 716 O O . ILE A 1 90 ? -3.307 15.997 21.797 1.00 48.88 90 ILE A O 1
ATOM 720 N N . SER A 1 91 ? -1.973 14.173 21.831 1.00 54.72 91 SER A N 1
ATOM 721 C CA . SER A 1 91 ? -0.887 14.759 22.635 1.00 54.72 91 SER A CA 1
ATOM 722 C C . SER A 1 91 ? 0.158 15.437 21.765 1.00 54.72 91 SER A C 1
ATOM 724 O O . SER A 1 91 ? 0.556 14.781 20.774 1.00 54.72 91 SER A O 1
#

pLDDT: mean 81.12, std 15.72, range [43.22, 97.56]

Organism: NCBI:txid301302